Protein AF-A0A6G3Z8J7-F1 (afdb_monomer_lite)

Radius of gyration: 14.78 Å; chains: 1; bounding box: 36×34×38 Å

Foldseek 3Di:
DVVVVVCVVVVPQEDEDEPQQAFAFWADPRYTYTYAHAQDDDRDYAPPDPDDGAHKHWDWDADPVDPPGIDIFMARPVVRDTDDQVNDPQWGQDQQAITGGHPDDLVNDDPVRQVVNCVRHNNVRHD

Structure (mmCIF, N/CA/C/O backbone):
data_AF-A0A6G3Z8J7-F1
#
_entry.id   AF-A0A6G3Z8J7-F1
#
loop_
_atom_site.group_PDB
_atom_site.id
_atom_site.type_symbol
_atom_site.label_atom_id
_atom_site.label_alt_id
_atom_site.label_comp_id
_atom_site.label_asym_id
_atom_site.label_entity_id
_atom_site.label_seq_id
_atom_site.pdbx_PDB_ins_code
_atom_site.Cartn_x
_atom_site.Cartn_y
_atom_site.Cartn_z
_atom_site.occupancy
_atom_site.B_iso_or_equiv
_atom_site.auth_seq_id
_atom_site.auth_comp_id
_atom_site.auth_asym_id
_atom_site.auth_atom_id
_atom_site.pdbx_PDB_model_num
ATOM 1 N N . ASP A 1 1 ? 17.025 1.949 -0.905 1.00 82.75 1 ASP A N 1
ATOM 2 C CA . ASP A 1 1 ? 16.754 1.823 -2.359 1.00 82.75 1 ASP A CA 1
ATOM 3 C C . ASP A 1 1 ? 17.358 0.622 -3.081 1.00 82.75 1 ASP A C 1
ATOM 5 O O . ASP A 1 1 ? 16.723 0.140 -4.009 1.00 82.75 1 ASP A O 1
ATOM 9 N N . GLN A 1 2 ? 18.523 0.088 -2.689 1.00 92.00 2 GLN A N 1
ATOM 10 C CA . GLN A 1 2 ? 19.172 -1.010 -3.434 1.00 92.00 2 GLN A CA 1
ATOM 11 C C . GLN A 1 2 ? 18.296 -2.266 -3.612 1.00 92.00 2 GLN A C 1
ATOM 13 O O . GLN A 1 2 ? 18.245 -2.816 -4.709 1.00 92.00 2 GLN A O 1
ATOM 18 N N . LEU A 1 3 ? 17.566 -2.691 -2.571 1.00 92.81 3 LEU A N 1
ATOM 19 C CA . LEU A 1 3 ? 16.648 -3.834 -2.669 1.00 92.81 3 LEU A CA 1
ATOM 20 C C . LEU A 1 3 ? 15.520 -3.571 -3.675 1.00 92.81 3 LEU A C 1
ATOM 22 O O . LEU A 1 3 ? 15.288 -4.391 -4.554 1.00 92.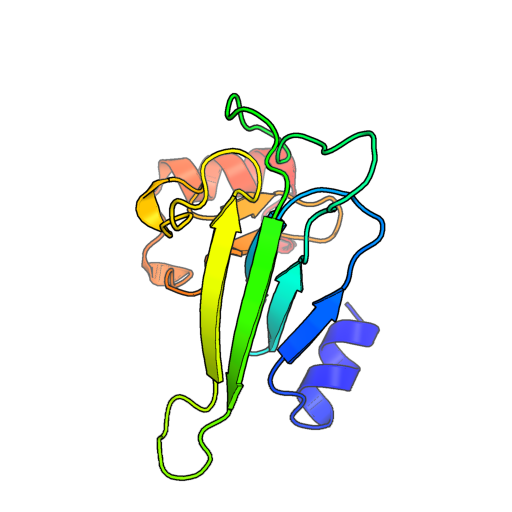81 3 LEU A O 1
ATOM 26 N N . ARG A 1 4 ? 14.864 -2.406 -3.597 1.00 92.06 4 ARG A N 1
ATOM 27 C CA . ARG A 1 4 ? 13.810 -2.010 -4.544 1.00 92.06 4 ARG A CA 1
ATOM 28 C C . ARG A 1 4 ? 14.327 -2.030 -5.984 1.00 92.06 4 ARG A C 1
ATOM 30 O O . ARG A 1 4 ? 13.679 -2.598 -6.853 1.00 92.06 4 ARG A O 1
ATOM 37 N N . ALA A 1 5 ? 15.513 -1.464 -6.216 1.00 92.25 5 ALA A N 1
ATOM 38 C CA . ALA A 1 5 ? 16.147 -1.454 -7.533 1.00 92.25 5 ALA A CA 1
ATOM 39 C C . ALA A 1 5 ? 16.465 -2.872 -8.042 1.00 92.25 5 ALA A C 1
ATOM 41 O O . ALA A 1 5 ? 16.291 -3.152 -9.224 1.00 92.25 5 ALA A O 1
ATOM 42 N N . MET A 1 6 ? 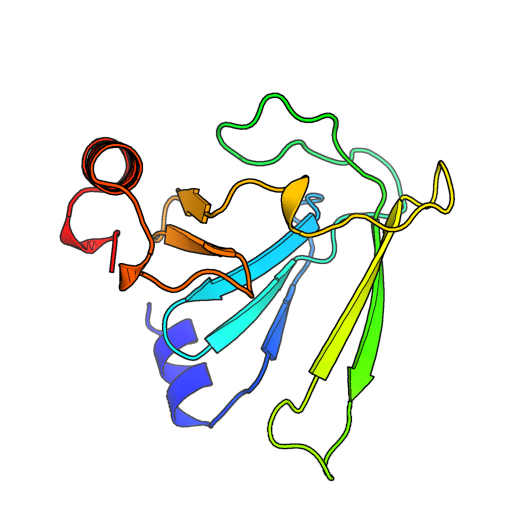16.889 -3.783 -7.158 1.00 96.38 6 MET A N 1
ATOM 43 C CA . MET A 1 6 ? 17.092 -5.192 -7.504 1.00 96.38 6 MET A CA 1
ATOM 44 C C . MET A 1 6 ? 15.774 -5.866 -7.910 1.00 96.38 6 MET A C 1
ATOM 46 O O . MET A 1 6 ? 15.733 -6.527 -8.941 1.00 96.38 6 MET A O 1
ATOM 50 N N . LEU A 1 7 ? 14.705 -5.686 -7.130 1.00 97.00 7 LEU A N 1
ATOM 51 C CA . LEU A 1 7 ? 13.394 -6.278 -7.417 1.00 97.00 7 LEU A CA 1
ATOM 52 C C . LEU A 1 7 ? 12.831 -5.767 -8.751 1.00 97.00 7 LEU A C 1
ATOM 54 O O . LEU A 1 7 ? 12.399 -6.570 -9.576 1.00 97.00 7 LEU A O 1
ATOM 58 N N . ALA A 1 8 ? 12.937 -4.459 -9.003 1.00 93.00 8 ALA A N 1
ATOM 59 C CA . ALA A 1 8 ? 12.553 -3.856 -10.276 1.00 93.00 8 ALA A CA 1
ATOM 60 C C . ALA A 1 8 ? 13.380 -4.413 -11.450 1.00 93.00 8 ALA A C 1
ATOM 62 O O . ALA A 1 8 ? 12.819 -4.801 -12.468 1.00 93.00 8 ALA A O 1
ATOM 63 N N . LYS A 1 9 ? 14.708 -4.546 -11.293 1.00 95.19 9 LYS A N 1
ATOM 64 C CA . LYS A 1 9 ? 15.599 -5.120 -12.320 1.00 95.19 9 LYS A CA 1
ATOM 65 C C . LYS A 1 9 ? 15.183 -6.532 -12.752 1.00 95.19 9 LYS A C 1
ATOM 67 O O . LYS A 1 9 ? 15.406 -6.899 -13.902 1.00 95.19 9 LYS A O 1
ATOM 72 N N . TYR A 1 10 ? 14.636 -7.327 -11.836 1.00 96.88 10 TYR A N 1
ATOM 73 C CA . TYR A 1 10 ? 14.193 -8.696 -12.111 1.00 96.88 10 TYR A CA 1
ATOM 74 C C . TYR A 1 10 ? 12.684 -8.807 -12.365 1.00 96.88 10 TYR A C 1
ATOM 76 O O . TYR A 1 10 ? 12.150 -9.911 -12.311 1.00 96.88 10 TYR A O 1
ATOM 84 N N . ASN A 1 11 ? 12.007 -7.692 -12.671 1.00 93.81 11 ASN A N 1
ATOM 85 C CA . ASN A 1 11 ? 10.580 -7.642 -13.002 1.00 93.81 11 ASN A CA 1
ATOM 86 C C . ASN A 1 11 ? 9.689 -8.292 -11.932 1.00 93.81 11 ASN A C 1
ATOM 88 O O . ASN A 1 11 ? 8.701 -8.958 -12.243 1.00 93.81 11 ASN A O 1
ATOM 92 N N . VAL A 1 12 ? 10.046 -8.130 -10.656 1.00 95.94 12 VAL A N 1
ATOM 93 C CA . VAL A 1 12 ? 9.173 -8.559 -9.563 1.00 95.94 12 VAL A CA 1
ATOM 94 C C . VAL A 1 12 ? 7.924 -7.690 -9.594 1.00 95.94 12 VAL A C 1
ATOM 96 O O . VAL A 1 12 ? 8.011 -6.483 -9.390 1.00 95.94 12 VAL A O 1
ATOM 99 N N . HIS A 1 13 ? 6.770 -8.314 -9.828 1.00 95.06 13 HIS A N 1
ATOM 100 C CA . HIS A 1 13 ? 5.493 -7.609 -9.880 1.00 95.06 13 HIS A CA 1
ATOM 101 C C . HIS A 1 13 ? 5.116 -7.032 -8.510 1.00 95.06 13 HIS A C 1
ATOM 103 O O . HIS A 1 13 ? 4.914 -5.829 -8.374 1.00 95.06 13 HIS A O 1
ATOM 109 N N . THR A 1 14 ? 5.059 -7.885 -7.479 1.00 96.50 14 THR A N 1
ATOM 110 C CA . THR A 1 14 ? 4.633 -7.502 -6.127 1.00 96.50 14 THR A CA 1
ATOM 111 C C . THR A 1 14 ? 5.611 -7.986 -5.067 1.00 96.50 14 THR A C 1
ATOM 113 O O . THR A 1 14 ? 5.916 -9.173 -4.979 1.00 96.50 14 THR A O 1
ATOM 116 N N . TYR A 1 15 ? 6.030 -7.073 -4.196 1.00 96.81 15 TYR A N 1
ATOM 117 C CA . TYR A 1 15 ? 6.703 -7.384 -2.943 1.00 96.81 15 TYR A CA 1
ATOM 118 C C . TYR A 1 15 ? 5.684 -7.510 -1.801 1.00 96.81 15 TYR A C 1
ATOM 120 O O . TYR A 1 15 ? 5.071 -6.525 -1.388 1.00 96.81 15 TYR A O 1
ATOM 128 N N . ILE A 1 16 ? 5.498 -8.726 -1.286 1.00 97.50 16 ILE A N 1
ATOM 129 C CA . ILE A 1 16 ? 4.574 -9.012 -0.181 1.00 97.50 16 ILE A CA 1
ATOM 130 C C . ILE A 1 16 ? 5.361 -9.045 1.131 1.00 97.50 16 ILE A C 1
ATOM 132 O O . ILE A 1 16 ? 6.360 -9.756 1.244 1.00 97.50 16 ILE A O 1
ATOM 136 N N . SER A 1 17 ? 4.925 -8.273 2.127 1.00 95.25 17 SER A N 1
ATOM 137 C CA . SER A 1 17 ? 5.622 -8.146 3.410 1.00 95.25 17 SER A CA 1
ATOM 138 C C . SER A 1 17 ? 4.670 -8.044 4.602 1.00 95.25 17 SER A C 1
ATOM 140 O O . SER A 1 17 ? 3.501 -7.689 4.469 1.00 95.25 17 SER A O 1
ATOM 142 N N . GLY A 1 18 ? 5.193 -8.368 5.786 1.00 92.75 18 GLY A N 1
ATOM 143 C CA . GLY A 1 18 ? 4.475 -8.307 7.059 1.00 92.75 18 GLY A CA 1
ATOM 144 C C . GLY A 1 18 ? 5.346 -7.723 8.174 1.00 92.75 18 GLY A C 1
ATOM 145 O O . GLY A 1 18 ? 6.136 -6.813 7.938 1.00 92.75 18 GLY A O 1
ATOM 146 N N . HIS A 1 19 ? 5.208 -8.241 9.398 1.00 94.31 19 HIS A N 1
ATOM 147 C CA . HIS A 1 19 ? 5.943 -7.843 10.618 1.00 94.31 19 HIS A CA 1
ATOM 148 C C . HIS A 1 19 ? 5.605 -6.463 11.215 1.00 94.31 19 HIS A C 1
ATOM 150 O O . HIS A 1 19 ? 5.570 -6.317 12.430 1.00 94.31 19 HIS A O 1
ATOM 156 N N . HIS A 1 20 ? 5.290 -5.459 10.406 1.00 92.81 20 HIS A N 1
ATOM 157 C CA . HIS A 1 20 ? 4.887 -4.131 10.892 1.00 92.81 20 HIS A CA 1
ATOM 158 C C . HIS A 1 20 ? 3.438 -4.025 11.406 1.00 92.81 20 HIS A C 1
ATOM 160 O O . HIS A 1 20 ? 3.094 -3.017 12.016 1.00 92.81 20 HIS A O 1
ATOM 166 N N . HIS A 1 21 ? 2.616 -5.066 11.213 1.00 96.56 21 HIS A N 1
ATOM 167 C CA . HIS A 1 21 ? 1.253 -5.191 11.756 1.00 96.56 21 HIS A CA 1
ATOM 168 C C . HIS A 1 21 ? 0.240 -4.133 11.268 1.00 96.56 21 HIS A C 1
ATOM 170 O O . HIS A 1 21 ? -0.792 -3.947 11.909 1.00 96.56 21 HIS A O 1
ATOM 176 N N . ALA A 1 22 ? 0.506 -3.463 10.148 1.00 96.25 22 ALA A N 1
ATOM 177 C CA . ALA A 1 22 ? -0.410 -2.507 9.531 1.00 96.25 22 ALA A CA 1
ATOM 178 C C . ALA A 1 22 ? -0.684 -2.924 8.080 1.00 96.25 22 ALA A C 1
ATOM 180 O O . ALA A 1 22 ? 0.236 -3.346 7.379 1.00 96.25 22 ALA A O 1
ATOM 181 N N . TYR A 1 23 ? -1.944 -2.871 7.651 1.00 97.50 23 TYR A N 1
ATOM 182 C CA . TYR A 1 23 ? -2.324 -3.209 6.280 1.00 97.50 23 TYR A CA 1
ATOM 183 C C . TYR A 1 23 ? -2.200 -1.991 5.370 1.00 97.50 23 TYR A C 1
ATOM 185 O O . TYR A 1 23 ? -2.710 -0.927 5.705 1.00 97.50 23 TYR A O 1
ATOM 193 N N . TYR A 1 24 ? -1.542 -2.153 4.223 1.00 97.75 24 TYR A N 1
ATOM 194 C CA . TYR A 1 24 ? -1.491 -1.110 3.203 1.00 97.75 24 TYR A CA 1
ATOM 195 C C . TYR A 1 24 ? -1.187 -1.679 1.799 1.00 97.75 24 TYR A C 1
ATOM 197 O O . TYR A 1 24 ? -0.119 -2.264 1.582 1.00 97.75 24 TYR A O 1
ATOM 205 N N . PRO A 1 25 ? -2.089 -1.524 0.818 1.00 97.69 25 PRO A N 1
ATOM 206 C CA . PRO A 1 25 ? -1.830 -1.831 -0.579 1.00 97.69 25 PRO A CA 1
ATOM 207 C C . PRO A 1 25 ? -1.198 -0.606 -1.250 1.00 97.69 25 PRO A C 1
ATOM 209 O O . PRO A 1 25 ? -1.813 0.456 -1.338 1.00 97.69 25 PRO A O 1
ATOM 212 N N . GLY A 1 26 ? 0.032 -0.730 -1.738 1.00 96.81 26 GLY A N 1
ATOM 213 C CA . GLY A 1 26 ? 0.718 0.420 -2.315 1.00 96.81 26 GLY A CA 1
ATOM 214 C C . GLY A 1 26 ? 1.765 0.075 -3.351 1.00 96.81 26 GLY A C 1
ATOM 215 O O . GLY A 1 26 ? 1.931 -1.079 -3.726 1.00 96.81 26 GLY A O 1
ATOM 216 N N . HIS A 1 27 ? 2.491 1.078 -3.815 1.00 95.62 27 HIS A N 1
ATOM 217 C CA . HIS A 1 27 ? 3.608 0.910 -4.729 1.00 95.62 27 HIS A CA 1
ATOM 218 C C . HIS A 1 27 ? 4.657 2.005 -4.528 1.00 95.62 27 HIS A C 1
ATOM 220 O O . HIS A 1 27 ? 4.424 3.033 -3.884 1.00 95.62 27 HIS A O 1
ATOM 226 N N . ARG A 1 28 ? 5.851 1.758 -5.072 1.00 92.56 28 ARG A N 1
ATOM 227 C CA . ARG A 1 28 ? 6.920 2.758 -5.134 1.00 92.56 28 ARG A CA 1
ATOM 228 C C . ARG A 1 28 ? 7.674 2.666 -6.455 1.00 92.56 28 ARG A C 1
ATOM 230 O O . ARG A 1 28 ? 8.468 1.737 -6.669 1.00 92.56 28 ARG A O 1
ATOM 237 N N . GLY A 1 29 ? 7.456 3.659 -7.316 1.00 89.62 29 GLY A N 1
ATOM 238 C CA . GLY A 1 29 ? 7.686 3.502 -8.751 1.00 89.62 29 GLY A CA 1
ATOM 239 C C . GLY A 1 29 ? 6.842 2.338 -9.275 1.00 89.62 29 GLY A C 1
ATOM 240 O O . GLY A 1 29 ? 5.713 2.152 -8.826 1.00 89.62 29 GLY A O 1
ATOM 241 N N . ASP A 1 30 ? 7.435 1.496 -10.117 1.00 89.50 30 ASP A N 1
ATOM 242 C CA . ASP A 1 30 ? 6.723 0.381 -10.761 1.00 89.50 30 ASP A CA 1
ATOM 243 C C . ASP A 1 30 ? 6.559 -0.868 -9.874 1.00 89.50 30 ASP A C 1
ATOM 245 O O . ASP A 1 30 ? 5.851 -1.806 -10.234 1.00 89.50 30 ASP A O 1
ATOM 249 N N . LEU A 1 31 ? 7.225 -0.922 -8.712 1.00 94.81 31 LEU A N 1
ATOM 250 C CA . LEU A 1 31 ? 7.146 -2.082 -7.821 1.00 94.81 31 LEU A CA 1
ATOM 251 C C . LEU A 1 31 ? 5.886 -2.002 -6.956 1.00 94.81 31 LEU A C 1
ATOM 253 O O . LEU A 1 31 ? 5.819 -1.169 -6.045 1.00 94.81 31 LEU A O 1
ATOM 257 N N . GLN A 1 32 ? 4.947 -2.924 -7.176 1.00 96.12 32 GLN A N 1
ATOM 258 C CA . GLN A 1 32 ? 3.789 -3.096 -6.300 1.00 96.12 32 GLN A CA 1
ATOM 259 C C . GLN A 1 32 ? 4.228 -3.655 -4.946 1.00 96.12 32 GLN A C 1
ATOM 261 O O . GLN A 1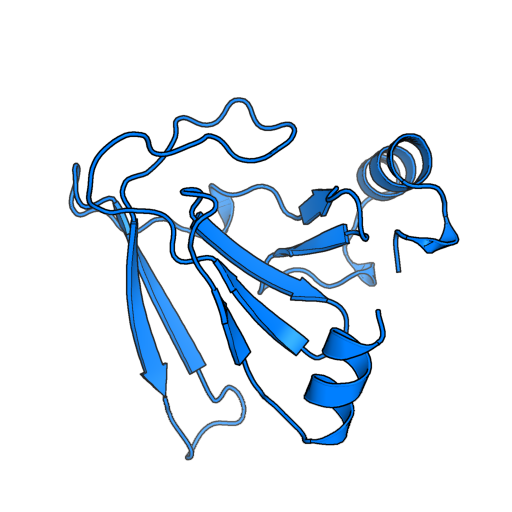 32 ? 5.148 -4.469 -4.838 1.00 96.12 32 GLN A O 1
ATOM 266 N N . MET A 1 33 ? 3.540 -3.246 -3.893 1.00 96.06 33 MET A N 1
ATOM 267 C CA . MET A 1 33 ? 3.794 -3.629 -2.512 1.00 96.06 33 MET A CA 1
ATOM 268 C C . MET A 1 33 ? 2.480 -4.026 -1.844 1.00 96.06 33 MET A C 1
ATOM 270 O O . MET A 1 33 ? 1.461 -3.350 -1.967 1.00 96.06 33 MET A O 1
ATOM 274 N N . LEU A 1 34 ? 2.503 -5.141 -1.120 1.00 97.69 34 LEU A N 1
ATOM 275 C CA . LEU A 1 34 ? 1.392 -5.558 -0.273 1.00 97.69 34 LEU A CA 1
ATOM 276 C C . LEU A 1 34 ? 1.895 -5.714 1.156 1.00 97.69 34 LEU A C 1
ATOM 278 O O . LEU A 1 34 ? 2.653 -6.633 1.475 1.00 97.69 34 LEU A O 1
ATOM 282 N N . HIS A 1 35 ? 1.456 -4.805 2.011 1.00 97.12 35 HIS A N 1
ATOM 283 C CA . HIS A 1 35 ? 1.668 -4.857 3.444 1.00 97.12 35 HIS A CA 1
ATOM 284 C C . HIS A 1 35 ? 0.495 -5.588 4.095 1.00 97.12 35 HIS A C 1
ATOM 286 O O . HIS A 1 35 ? -0.616 -5.071 4.111 1.00 97.12 35 HIS A O 1
ATOM 292 N N . MET A 1 36 ? 0.713 -6.809 4.585 1.00 95.38 36 MET A N 1
ATOM 293 C CA . MET A 1 36 ? -0.373 -7.757 4.884 1.00 95.38 36 MET A CA 1
ATOM 294 C C . MET A 1 36 ? -1.177 -7.471 6.167 1.00 95.38 36 MET A C 1
ATOM 296 O O . MET A 1 36 ? -2.161 -8.161 6.419 1.00 95.38 36 MET A O 1
ATOM 300 N N . GLY A 1 37 ? -0.775 -6.513 7.009 1.00 94.81 37 GLY A N 1
ATOM 301 C CA . GLY A 1 37 ? -1.375 -6.346 8.337 1.00 94.81 37 GLY A CA 1
ATOM 302 C C . GLY A 1 37 ? -1.074 -7.517 9.284 1.00 94.81 37 GLY A C 1
ATOM 303 O O . GLY A 1 37 ? 0.015 -8.097 9.250 1.00 94.81 37 GLY A O 1
ATOM 304 N N . ILE A 1 38 ? -2.011 -7.826 10.186 1.00 96.19 38 ILE A N 1
ATOM 305 C CA . ILE A 1 38 ? -1.905 -8.935 11.145 1.00 96.19 38 ILE A CA 1
ATOM 306 C C . ILE A 1 38 ? -3.286 -9.499 11.517 1.00 96.19 38 ILE A C 1
ATOM 308 O O . ILE A 1 38 ? -4.233 -8.747 11.698 1.00 96.19 38 ILE A O 1
ATOM 312 N N . LEU A 1 39 ? -3.382 -10.819 11.724 1.00 94.62 39 LEU A N 1
ATOM 313 C CA . LEU A 1 39 ? -4.579 -11.478 12.282 1.00 94.62 39 LEU A CA 1
ATOM 314 C C . LEU A 1 39 ? -4.544 -11.634 13.810 1.00 94.62 39 LEU A C 1
ATOM 316 O O . LEU A 1 39 ? -5.573 -11.605 14.489 1.00 94.62 39 LEU A O 1
ATOM 320 N N . GLY A 1 40 ? -3.341 -11.835 14.350 1.00 91.19 40 GLY A N 1
ATOM 321 C CA . GLY A 1 40 ? -3.086 -12.026 15.773 1.00 91.19 40 GLY A CA 1
ATOM 322 C C . GLY A 1 40 ? -3.261 -10.754 16.608 1.00 91.19 40 GLY A C 1
ATOM 323 O O . GLY A 1 40 ? -4.214 -9.990 16.452 1.00 91.19 40 GLY A O 1
ATOM 324 N N . SER A 1 41 ? -2.350 -10.550 17.555 1.00 88.75 41 SER A N 1
ATOM 325 C CA . SER A 1 41 ? -2.425 -9.443 18.512 1.00 88.75 41 SER A CA 1
ATOM 326 C C . SER A 1 41 ? -1.556 -8.259 18.103 1.00 88.75 41 SER A C 1
ATOM 328 O O . SER A 1 41 ? -0.464 -8.425 17.563 1.00 88.75 41 SER A O 1
ATOM 330 N N . GLY A 1 42 ? -2.030 -7.061 18.446 1.00 92.75 42 GLY A N 1
ATOM 331 C CA . GLY A 1 42 ? -1.315 -5.802 18.247 1.00 92.75 42 GLY A CA 1
ATOM 332 C C . GLY A 1 42 ? -1.314 -5.300 16.802 1.00 92.75 42 GLY A C 1
ATOM 333 O O . GLY A 1 42 ? -0.215 -5.056 16.293 1.00 92.75 42 GLY A O 1
ATOM 334 N N . PRO A 1 43 ? -2.484 -5.154 16.142 1.00 95.44 43 PRO A N 1
ATOM 335 C CA . PRO A 1 43 ? -2.558 -4.389 14.904 1.00 95.44 43 PRO A CA 1
ATOM 336 C C . PRO A 1 43 ? -2.145 -2.939 15.192 1.00 95.44 43 PRO A C 1
ATOM 338 O O . PRO A 1 43 ? -2.383 -2.422 16.288 1.00 95.44 43 PRO A O 1
ATOM 341 N N . ARG A 1 44 ? -1.457 -2.306 14.243 1.00 95.56 44 ARG A N 1
ATOM 342 C CA . ARG A 1 44 ? -0.919 -0.949 14.401 1.00 95.56 44 ARG A CA 1
ATOM 343 C C . ARG A 1 44 ? -1.590 0.007 13.419 1.00 95.56 44 ARG A C 1
ATOM 345 O O . ARG A 1 44 ? -1.874 -0.415 12.298 1.00 95.56 44 ARG A O 1
ATOM 352 N N . PRO A 1 45 ? -1.841 1.264 13.827 1.00 95.38 45 PRO A N 1
ATOM 353 C CA . PRO A 1 45 ? -2.346 2.272 12.909 1.00 95.38 45 PRO A CA 1
ATOM 354 C C . PRO A 1 45 ? -1.297 2.569 11.835 1.00 95.38 45 PRO A C 1
ATOM 356 O O . PRO A 1 45 ? -0.102 2.295 12.011 1.00 95.38 45 PRO A O 1
ATOM 359 N N . LEU A 1 46 ? -1.752 3.130 10.717 1.00 95.81 46 LEU A N 1
ATOM 360 C CA . LEU A 1 46 ? -0.848 3.640 9.692 1.00 95.81 46 LEU A CA 1
ATOM 361 C C . LEU A 1 46 ? -0.101 4.869 10.222 1.00 95.81 46 LEU A C 1
ATOM 363 O O . LEU A 1 46 ? -0.583 5.580 11.101 1.00 95.81 46 LEU A O 1
ATOM 367 N N . ILE A 1 47 ? 1.107 5.089 9.703 1.00 92.50 47 ILE A N 1
ATOM 368 C CA . ILE A 1 47 ? 1.916 6.260 10.063 1.00 92.50 47 ILE A CA 1
ATOM 369 C C . ILE A 1 47 ? 1.141 7.516 9.649 1.00 92.50 47 ILE A C 1
ATOM 371 O O . ILE A 1 47 ? 0.589 7.547 8.551 1.00 92.50 47 ILE A O 1
ATOM 375 N N . ASP A 1 48 ? 1.101 8.515 10.533 1.00 89.12 48 ASP A N 1
ATOM 376 C CA . ASP A 1 48 ? 0.398 9.790 10.335 1.00 89.12 48 ASP A CA 1
ATOM 377 C C . ASP A 1 48 ? -1.102 9.641 10.009 1.00 89.12 48 ASP A C 1
ATOM 379 O O . ASP A 1 48 ? -1.687 10.458 9.300 1.00 89.12 48 ASP A O 1
ATOM 383 N N . SER A 1 49 ? -1.737 8.589 10.536 1.00 90.94 49 SER A N 1
ATOM 384 C CA . SER A 1 49 ? -3.164 8.320 10.370 1.00 90.94 49 SER A CA 1
ATOM 385 C C . SER A 1 49 ? -3.878 8.208 11.715 1.00 90.94 49 SER A C 1
ATOM 387 O O . SER A 1 49 ? -3.392 7.559 12.639 1.00 90.94 49 SER A O 1
ATOM 389 N N . GLU A 1 50 ? -5.076 8.787 11.786 1.00 92.25 50 GLU A N 1
ATOM 390 C CA . GLU A 1 50 ? -6.008 8.655 12.917 1.00 92.25 50 GLU A CA 1
ATOM 391 C C . GLU A 1 50 ? -6.967 7.459 12.750 1.00 92.25 50 GLU A C 1
ATOM 393 O O . GLU A 1 50 ? -7.890 7.270 13.544 1.00 92.25 50 GLU A O 1
ATOM 398 N N . LEU A 1 51 ? -6.788 6.651 11.698 1.00 92.75 51 LEU A N 1
ATOM 399 C CA . LEU A 1 51 ? -7.640 5.497 11.429 1.00 92.75 51 LEU A CA 1
ATOM 400 C C . LEU A 1 51 ? -7.398 4.386 12.461 1.00 92.75 51 LEU A C 1
ATOM 402 O O . LEU A 1 51 ? -6.253 4.148 12.871 1.00 92.75 51 LEU A O 1
ATOM 406 N N . PRO A 1 52 ? -8.457 3.669 12.879 1.00 92.50 52 PRO A N 1
ATOM 407 C CA . PRO A 1 52 ? -8.294 2.536 13.771 1.00 92.50 52 PRO A CA 1
ATOM 408 C C . PRO A 1 52 ? -7.469 1.430 13.091 1.00 92.50 52 PRO A C 1
ATOM 410 O O . PRO A 1 52 ? -7.554 1.235 11.879 1.00 92.50 52 PRO A O 1
ATOM 413 N N . PRO A 1 53 ? -6.666 0.674 13.855 1.00 93.81 53 PRO A N 1
ATOM 414 C CA . PRO A 1 53 ? -5.876 -0.410 13.295 1.00 93.81 53 PRO A CA 1
ATOM 415 C C . PRO A 1 53 ? -6.763 -1.605 12.915 1.00 93.81 53 PRO A C 1
ATOM 417 O O . PRO A 1 53 ? -7.557 -2.067 13.733 1.00 93.81 53 PRO A O 1
ATOM 420 N N . TRP A 1 54 ? -6.564 -2.162 11.719 1.00 94.31 54 TRP A N 1
ATOM 421 C CA . TRP A 1 54 ? -7.329 -3.316 11.227 1.00 94.31 54 TRP A CA 1
ATOM 422 C C . TRP A 1 54 ? -6.638 -4.658 11.448 1.00 94.31 54 TRP A C 1
ATOM 424 O O . TRP A 1 54 ? -5.408 -4.777 11.380 1.00 94.31 54 TRP A O 1
ATOM 434 N N . LYS A 1 55 ? -7.453 -5.707 11.596 1.00 96.50 55 LYS A N 1
ATOM 435 C CA . LYS A 1 55 ? -7.004 -7.095 11.482 1.00 96.50 55 LYS A CA 1
ATOM 436 C C . LYS A 1 55 ? -7.278 -7.636 10.085 1.00 96.50 55 LYS A C 1
ATOM 438 O O . LYS A 1 55 ? -8.314 -8.237 9.825 1.00 96.50 55 LYS A O 1
ATOM 443 N N . ALA A 1 56 ? -6.327 -7.416 9.189 1.00 96.50 56 ALA A N 1
ATOM 444 C CA . ALA A 1 56 ? -6.521 -7.682 7.773 1.00 96.50 56 ALA A CA 1
ATOM 445 C C . ALA A 1 56 ? -6.218 -9.135 7.364 1.00 96.50 56 ALA A C 1
ATOM 447 O O . ALA A 1 56 ? -5.219 -9.724 7.787 1.00 96.50 56 ALA A O 1
ATOM 448 N N . ILE A 1 57 ? -7.033 -9.672 6.454 1.00 96.81 57 ILE A N 1
ATOM 449 C CA . ILE A 1 57 ? -6.685 -10.801 5.579 1.00 96.81 57 ILE A CA 1
ATOM 450 C C . ILE A 1 57 ? -6.848 -10.371 4.125 1.00 96.81 57 ILE A C 1
ATOM 452 O O . ILE A 1 57 ? -7.844 -9.750 3.778 1.00 96.81 57 ILE A O 1
ATOM 456 N N . THR A 1 58 ? -5.878 -10.690 3.268 1.00 97.69 58 THR A N 1
ATOM 457 C CA . THR A 1 58 ? -5.942 -10.358 1.836 1.00 97.69 58 THR A CA 1
ATOM 458 C C . THR A 1 58 ? -6.040 -11.625 1.003 1.00 97.69 58 THR A C 1
ATOM 460 O O . THR A 1 58 ? -5.198 -12.513 1.131 1.00 97.69 58 THR A O 1
ATOM 463 N N . VAL A 1 59 ? -7.046 -11.682 0.136 1.00 97.50 59 VAL A N 1
ATOM 464 C CA . VAL A 1 59 ? -7.122 -12.621 -0.982 1.00 97.50 59 VAL A CA 1
ATOM 465 C C . VAL A 1 59 ? -6.428 -11.969 -2.173 1.00 97.50 59 VAL A C 1
ATOM 467 O O . VAL A 1 59 ? -6.764 -10.851 -2.562 1.00 97.50 59 VAL A O 1
ATOM 470 N N . LEU A 1 60 ? -5.416 -12.657 -2.697 1.00 97.00 60 LEU A N 1
ATOM 471 C CA . LEU A 1 60 ? -4.649 -12.245 -3.863 1.00 97.00 60 LEU A CA 1
ATOM 472 C C . LEU A 1 60 ? -5.053 -13.128 -5.040 1.00 97.00 60 LEU A C 1
ATOM 474 O O . LEU A 1 60 ? -4.665 -14.296 -5.084 1.00 97.00 60 LEU A O 1
ATOM 478 N N . ASP A 1 61 ? -5.788 -12.561 -5.987 1.00 97.50 61 ASP A N 1
ATOM 479 C CA . ASP A 1 61 ? -6.006 -13.206 -7.277 1.00 97.50 61 ASP A CA 1
ATOM 480 C C . ASP A 1 61 ? -4.834 -12.885 -8.203 1.00 97.50 61 ASP A C 1
ATOM 482 O O . ASP A 1 61 ? -4.338 -11.753 -8.213 1.00 97.50 61 ASP A O 1
ATOM 486 N N . ILE A 1 62 ? -4.398 -13.881 -8.974 1.00 96.62 62 ILE A N 1
ATOM 487 C CA . ILE A 1 62 ? -3.365 -13.734 -10.000 1.00 96.62 62 ILE A CA 1
ATOM 488 C C . ILE A 1 62 ? -3.955 -14.213 -11.321 1.00 96.62 62 ILE A C 1
ATOM 490 O O . ILE A 1 62 ? -4.306 -15.387 -11.442 1.00 96.62 62 ILE A O 1
ATOM 494 N N . ASP A 1 63 ? -4.046 -13.306 -12.286 1.00 95.50 63 ASP A N 1
ATOM 495 C CA . ASP A 1 63 ? -4.583 -13.563 -13.617 1.00 95.50 63 ASP A CA 1
ATOM 496 C C . ASP A 1 63 ? -3.526 -13.193 -14.663 1.00 95.50 63 ASP A C 1
ATOM 498 O O . ASP A 1 63 ? -3.105 -12.045 -14.768 1.00 95.50 63 ASP A O 1
ATOM 502 N N . PHE A 1 64 ? -3.038 -14.188 -15.402 1.00 94.62 64 PHE A N 1
ATOM 503 C CA . PHE A 1 64 ? -2.007 -13.986 -16.423 1.00 94.62 64 PHE A CA 1
ATOM 504 C C . PHE A 1 64 ? -2.587 -13.633 -17.797 1.00 94.62 64 PHE A C 1
ATOM 506 O O . PHE A 1 64 ? -1.820 -13.310 -18.706 1.00 94.62 64 PHE A O 1
ATOM 513 N N . ASP A 1 65 ? -3.911 -13.684 -17.949 1.00 95.88 65 ASP A N 1
ATOM 514 C CA . ASP A 1 65 ? -4.606 -13.369 -19.195 1.00 95.88 65 ASP A CA 1
ATOM 515 C C . ASP A 1 65 ? -5.003 -11.879 -19.272 1.00 95.88 65 ASP A C 1
ATOM 517 O O 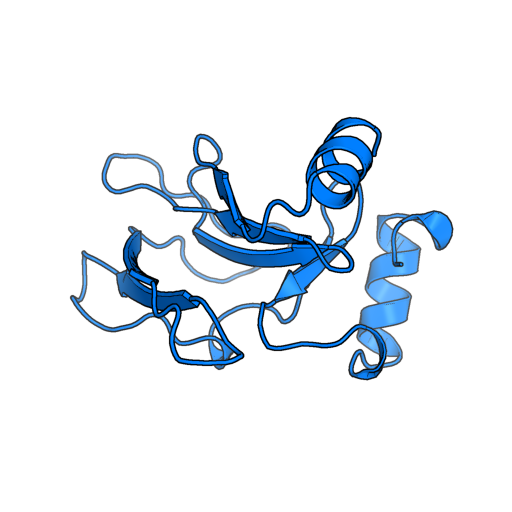. ASP A 1 65 ? -5.456 -11.403 -20.319 1.00 95.88 65 ASP A O 1
ATOM 521 N N . THR A 1 66 ? -4.791 -11.111 -18.195 1.00 92.62 66 THR A N 1
ATOM 522 C CA . THR A 1 66 ? -5.080 -9.673 -18.101 1.00 92.62 66 THR A CA 1
ATOM 523 C C . THR A 1 66 ? -3.809 -8.822 -17.984 1.00 92.62 66 THR A C 1
ATOM 525 O O . THR A 1 66 ? -2.805 -9.261 -17.425 1.00 92.62 66 THR A O 1
ATOM 528 N N . PRO A 1 67 ? -3.819 -7.559 -18.464 1.00 87.94 67 PRO A N 1
ATOM 529 C CA . PRO A 1 67 ? -2.705 -6.633 -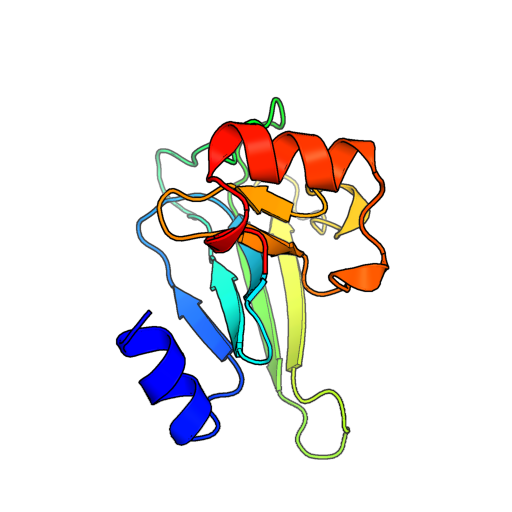18.236 1.00 87.94 67 PRO A CA 1
ATOM 530 C C . PRO A 1 67 ? -2.477 -6.323 -16.750 1.00 87.94 67 PRO A C 1
ATOM 532 O O . PRO A 1 67 ? -1.340 -6.149 -16.317 1.00 87.94 67 PRO A O 1
ATOM 535 N N . GLU A 1 68 ? -3.557 -6.252 -15.970 1.00 89.56 68 GLU A N 1
ATOM 536 C CA . GLU A 1 68 ? -3.487 -6.152 -14.516 1.00 89.56 68 GLU A CA 1
ATOM 537 C C . GLU A 1 68 ? -3.382 -7.561 -13.929 1.00 89.56 68 GLU A C 1
ATOM 539 O O . GLU A 1 68 ? -4.379 -8.271 -13.823 1.00 89.56 68 GLU A O 1
ATOM 544 N N . LEU A 1 69 ? -2.157 -7.972 -13.589 1.00 93.19 69 LEU A N 1
ATOM 545 C CA . LEU A 1 69 ? -1.862 -9.357 -13.212 1.00 93.19 69 LEU A CA 1
ATOM 546 C C . LEU A 1 69 ? -2.408 -9.762 -11.848 1.00 93.19 69 LEU A C 1
ATOM 548 O O . LEU A 1 69 ? -2.497 -10.952 -11.553 1.00 93.19 69 LEU A O 1
ATOM 552 N N . THR A 1 70 ? -2.679 -8.796 -10.969 1.00 95.12 70 THR A N 1
ATOM 553 C CA . THR A 1 70 ? -3.129 -9.099 -9.614 1.00 95.12 70 THR A CA 1
ATOM 554 C C . THR A 1 70 ? -4.304 -8.250 -9.190 1.00 95.12 70 THR A C 1
ATOM 556 O O . THR A 1 70 ? -4.375 -7.067 -9.506 1.00 95.12 70 THR A O 1
ATOM 559 N N . ARG A 1 71 ? -5.192 -8.844 -8.396 1.00 95.12 71 ARG A N 1
ATOM 560 C CA . ARG A 1 71 ? -6.291 -8.146 -7.730 1.00 95.12 71 ARG A CA 1
ATOM 561 C C . ARG A 1 71 ? -6.264 -8.476 -6.249 1.00 95.12 71 ARG A C 1
ATOM 563 O O . ARG A 1 71 ? -6.073 -9.632 -5.872 1.00 95.12 71 ARG A O 1
ATOM 570 N N . TYR A 1 72 ? -6.396 -7.452 -5.410 1.00 96.44 72 TYR A N 1
ATOM 571 C CA . TYR A 1 72 ? -6.393 -7.609 -3.957 1.00 96.44 72 TYR A CA 1
ATOM 572 C C . TYR A 1 72 ? -7.807 -7.395 -3.440 1.00 96.44 72 TYR A C 1
ATOM 574 O O . TYR A 1 72 ? -8.405 -6.355 -3.700 1.00 96.44 72 TYR A O 1
ATOM 582 N N . THR A 1 73 ? -8.316 -8.346 -2.668 1.00 97.94 73 THR A N 1
ATOM 583 C CA . THR A 1 73 ? -9.514 -8.137 -1.854 1.00 97.94 73 THR A CA 1
ATOM 584 C C . THR A 1 73 ? -9.130 -8.350 -0.405 1.00 97.94 73 THR A C 1
ATOM 586 O O . THR A 1 73 ? -8.747 -9.452 -0.008 1.00 97.94 73 THR A O 1
ATOM 589 N N . THR A 1 74 ? -9.176 -7.278 0.378 1.00 98.00 74 THR A N 1
ATOM 590 C CA . THR A 1 74 ? -8.769 -7.305 1.779 1.00 98.00 74 THR A CA 1
ATOM 591 C C . THR A 1 74 ? -9.976 -7.123 2.674 1.00 98.00 74 THR A C 1
ATOM 593 O O . THR A 1 74 ? -10.813 -6.274 2.407 1.00 98.00 74 THR A O 1
ATOM 596 N N . TYR A 1 75 ? -10.043 -7.915 3.737 1.00 97.81 75 TYR A N 1
ATOM 597 C CA . TYR A 1 75 ? -11.126 -7.894 4.707 1.00 97.81 75 TYR A CA 1
ATOM 598 C C . TYR A 1 75 ? -10.594 -7.520 6.082 1.00 97.81 75 TYR A C 1
ATOM 600 O O . TYR A 1 75 ? -9.544 -8.034 6.485 1.00 97.81 75 TYR A O 1
ATOM 608 N N . ASP A 1 76 ? -11.347 -6.715 6.827 1.00 96.88 76 ASP A N 1
ATOM 609 C CA . ASP A 1 76 ? -11.214 -6.692 8.280 1.00 96.88 76 ASP A CA 1
ATOM 610 C C . ASP A 1 76 ? -11.874 -7.958 8.829 1.00 96.88 76 ASP A C 1
ATOM 612 O O . ASP A 1 76 ? -13.082 -8.151 8.732 1.00 96.88 76 ASP A O 1
ATOM 616 N N . ILE A 1 77 ? -11.087 -8.853 9.421 1.00 95.62 77 ILE A N 1
ATOM 617 C CA . ILE A 1 77 ? -11.600 -10.126 9.931 1.00 95.62 77 ILE A CA 1
ATOM 618 C C . ILE A 1 77 ? -12.541 -9.951 11.132 1.00 95.62 77 ILE A C 1
ATOM 620 O O . ILE A 1 77 ? -13.231 -1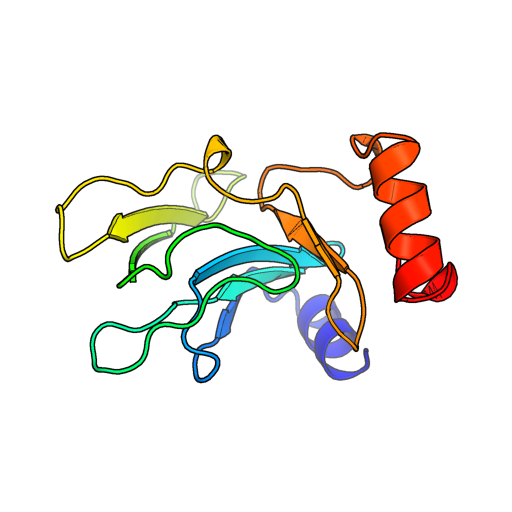0.895 11.515 1.00 95.62 77 ILE A O 1
ATOM 624 N N . GLN A 1 78 ? -12.553 -8.774 11.764 1.00 93.75 78 GLN A N 1
ATOM 625 C CA . GLN A 1 78 ? -13.440 -8.488 12.886 1.00 93.75 78 GLN A CA 1
ATOM 626 C C . GLN A 1 78 ? -14.871 -8.205 12.428 1.00 93.75 78 GLN A C 1
ATOM 628 O O . GLN A 1 78 ? -15.805 -8.594 13.129 1.00 93.75 78 GLN A O 1
ATOM 633 N N . THR A 1 79 ? -15.042 -7.554 11.274 1.00 95.56 79 THR A N 1
ATOM 634 C CA . THR A 1 79 ? -16.357 -7.198 10.711 1.00 95.56 79 THR A CA 1
ATOM 635 C C . THR A 1 79 ? -16.750 -8.077 9.525 1.00 95.56 79 THR A C 1
ATOM 637 O O . THR A 1 79 ? -17.936 -8.226 9.246 1.00 95.56 79 THR A O 1
ATOM 640 N N . LEU A 1 80 ? -15.769 -8.713 8.876 1.00 96.06 80 LEU A N 1
ATOM 641 C CA . LEU A 1 80 ? -15.870 -9.416 7.592 1.00 96.06 80 LEU A CA 1
ATOM 642 C C . LEU A 1 80 ? -16.217 -8.502 6.408 1.00 96.06 80 LEU A C 1
ATOM 644 O O . LEU A 1 80 ? -16.547 -8.995 5.329 1.00 96.06 80 LEU A O 1
ATOM 648 N N . GLU A 1 81 ? -16.117 -7.190 6.595 1.00 97.50 81 GLU A N 1
ATOM 649 C CA . GLU A 1 81 ? -16.287 -6.201 5.536 1.00 97.50 81 GLU A CA 1
ATOM 650 C C . GLU A 1 81 ? -14.973 -6.018 4.773 1.00 97.50 81 GLU A C 1
ATOM 652 O O . GLU A 1 81 ? -13.880 -6.253 5.307 1.00 97.50 81 GLU A O 1
ATOM 657 N N . THR A 1 82 ? -15.083 -5.642 3.501 1.00 98.06 82 THR A N 1
ATOM 658 C CA . THR A 1 82 ? -13.923 -5.277 2.693 1.00 98.06 82 THR A CA 1
ATOM 659 C C . THR A 1 82 ? -13.364 -3.940 3.165 1.00 98.06 82 THR A C 1
ATOM 661 O O . THR A 1 82 ? -14.118 -3.046 3.529 1.00 98.06 82 THR A O 1
ATOM 664 N N . ILE A 1 83 ? -12.036 -3.830 3.183 1.00 97.31 83 ILE A N 1
ATOM 665 C CA . ILE A 1 83 ? -11.338 -2.559 3.383 1.00 97.31 83 ILE A CA 1
ATOM 666 C C . ILE A 1 83 ? -11.136 -1.959 1.996 1.00 97.31 83 ILE A C 1
ATOM 668 O O . ILE A 1 83 ? -10.308 -2.455 1.223 1.00 97.31 83 ILE A O 1
ATOM 672 N N . GLU A 1 84 ? -11.904 -0.925 1.679 1.00 97.44 84 GLU A N 1
ATOM 673 C CA . GLU A 1 84 ? -11.848 -0.236 0.393 1.00 97.44 84 GLU A CA 1
ATOM 674 C C . GLU A 1 84 ? -10.666 0.741 0.344 1.00 97.44 84 GLU A C 1
ATOM 676 O O . GLU A 1 84 ? -10.178 1.240 1.364 1.00 97.44 84 GLU A O 1
ATOM 681 N N . TYR A 1 85 ? -10.164 1.031 -0.857 1.00 96.62 85 TYR A N 1
ATOM 682 C CA . TYR A 1 85 ? -8.991 1.895 -1.006 1.00 96.62 85 TYR A CA 1
ATOM 683 C C . TYR A 1 85 ? -9.260 3.314 -0.515 1.00 96.62 85 TYR A C 1
ATOM 685 O O . TYR A 1 85 ? -8.384 3.912 0.105 1.00 96.62 85 TYR A O 1
ATOM 693 N N . GLU A 1 86 ? -10.467 3.835 -0.717 1.00 96.38 86 GLU A N 1
ATOM 694 C CA . GLU A 1 86 ? -10.896 5.171 -0.301 1.00 96.38 86 GLU A CA 1
ATOM 695 C C . GLU A 1 86 ? -10.867 5.371 1.219 1.00 96.38 86 GLU A C 1
ATOM 697 O O . GLU A 1 86 ? -10.773 6.511 1.675 1.00 96.38 86 GLU A O 1
ATOM 702 N N . GLU A 1 87 ? -10.897 4.288 1.997 1.00 96.44 87 GLU A N 1
ATOM 703 C CA . GLU A 1 87 ? -10.761 4.331 3.455 1.00 96.44 87 GLU A CA 1
ATOM 704 C C . GLU A 1 87 ? -9.310 4.538 3.900 1.00 96.44 87 GLU A C 1
ATOM 706 O O . GLU A 1 87 ? -9.055 4.933 5.036 1.00 96.44 87 GLU A O 1
ATOM 711 N N . LEU A 1 88 ? -8.344 4.279 3.017 1.00 96.81 88 LEU A N 1
ATOM 712 C CA . LEU A 1 88 ? -6.917 4.371 3.297 1.00 96.81 88 LEU A CA 1
ATOM 713 C C . LEU A 1 88 ? -6.357 5.728 2.859 1.00 96.81 88 LEU A C 1
ATOM 715 O O . LEU A 1 88 ? -6.823 6.304 1.872 1.00 96.81 88 LEU A O 1
ATOM 719 N N . PRO A 1 89 ? -5.296 6.232 3.514 1.00 96.19 89 PRO A N 1
ATOM 720 C CA . PRO A 1 89 ? -4.589 7.400 3.008 1.00 96.19 89 PRO A CA 1
ATOM 721 C C . PRO A 1 89 ? -4.043 7.122 1.600 1.00 96.19 89 PRO A C 1
ATOM 723 O O . PRO A 1 89 ? -3.660 5.998 1.279 1.00 96.19 89 PRO A O 1
ATOM 726 N N . ARG A 1 90 ? -3.983 8.158 0.757 1.00 96.25 90 ARG A N 1
ATOM 727 C CA . ARG A 1 90 ? -3.493 8.047 -0.630 1.00 96.25 90 ARG A CA 1
ATOM 728 C C . ARG A 1 90 ? -1.998 7.732 -0.717 1.00 96.25 90 ARG A C 1
ATOM 730 O O . ARG A 1 90 ? -1.527 7.257 -1.747 1.00 96.25 90 ARG A O 1
ATOM 737 N N . PHE A 1 91 ? -1.248 8.001 0.347 1.00 96.31 91 PHE A N 1
ATOM 738 C CA . PHE A 1 91 ? 0.152 7.624 0.482 1.00 96.31 91 PHE A CA 1
ATOM 739 C C . PHE A 1 91 ? 0.549 7.495 1.955 1.00 96.31 91 PHE A C 1
ATOM 741 O O . PHE A 1 91 ? -0.113 8.031 2.842 1.00 96.31 91 PHE A O 1
ATOM 748 N N . ILE A 1 92 ? 1.680 6.836 2.208 1.00 95.38 92 ILE A N 1
ATOM 749 C CA . ILE A 1 92 ? 2.347 6.813 3.513 1.00 95.38 92 ILE A CA 1
ATOM 750 C C . ILE A 1 92 ? 3.754 7.385 3.369 1.00 95.38 92 ILE A C 1
ATOM 752 O O . ILE A 1 92 ? 4.533 6.947 2.518 1.00 95.38 92 ILE A O 1
ATOM 756 N N . ALA A 1 93 ? 4.101 8.335 4.238 1.00 93.94 93 ALA A N 1
ATOM 757 C CA . ALA A 1 93 ? 5.434 8.920 4.323 1.00 93.94 93 ALA A CA 1
ATOM 758 C C . ALA A 1 93 ? 6.340 8.080 5.245 1.00 93.94 93 ALA A C 1
ATOM 760 O O . ALA A 1 93 ? 6.499 8.349 6.433 1.00 93.94 93 ALA A O 1
ATOM 761 N N . GLY A 1 94 ? 6.938 7.017 4.703 1.00 88.75 94 GLY A N 1
ATOM 762 C CA . GLY A 1 94 ? 7.868 6.174 5.453 1.00 88.75 94 GLY A CA 1
ATOM 763 C C . GLY A 1 94 ? 9.272 6.778 5.543 1.00 88.75 94 GLY A C 1
ATOM 764 O O . GLY A 1 94 ? 9.703 7.532 4.676 1.00 88.75 94 GLY A O 1
ATOM 765 N N . HIS A 1 95 ? 10.060 6.348 6.536 1.00 85.75 95 HIS A N 1
ATOM 766 C CA . HIS A 1 95 ? 11.447 6.812 6.715 1.00 85.75 95 HIS A CA 1
ATOM 767 C C . HIS A 1 95 ? 12.301 6.723 5.433 1.00 85.75 95 HIS A C 1
ATOM 769 O O . HIS A 1 95 ? 13.151 7.576 5.180 1.00 85.75 95 HIS A O 1
ATOM 775 N N . ASN A 1 96 ? 12.067 5.696 4.611 1.00 85.56 96 ASN A N 1
ATOM 776 C CA . ASN A 1 96 ? 12.835 5.421 3.395 1.00 85.56 96 ASN A CA 1
ATOM 777 C C . ASN A 1 96 ? 12.202 5.979 2.114 1.00 85.56 96 ASN A C 1
ATOM 779 O O . ASN A 1 96 ? 12.682 5.636 1.034 1.00 85.56 96 ASN A O 1
ATOM 783 N N . GLY A 1 97 ? 11.144 6.781 2.213 1.00 90.69 97 GLY A N 1
ATOM 784 C CA . GLY A 1 97 ? 10.421 7.338 1.075 1.00 90.69 97 GLY A CA 1
ATOM 785 C C . GLY A 1 97 ? 8.916 7.127 1.158 1.00 90.69 97 GLY A C 1
ATOM 786 O O . GLY A 1 97 ? 8.415 6.395 2.015 1.00 90.69 97 GLY A O 1
ATOM 787 N N . ILE A 1 98 ? 8.225 7.774 0.229 1.00 93.38 98 ILE A N 1
ATOM 788 C CA . ILE A 1 98 ? 6.784 7.651 0.050 1.00 93.38 98 ILE A CA 1
ATOM 789 C C . ILE A 1 98 ? 6.400 6.277 -0.526 1.00 93.38 98 ILE A C 1
ATOM 791 O O . ILE A 1 98 ? 7.109 5.714 -1.366 1.00 93.38 98 ILE A O 1
ATOM 795 N N . VAL A 1 99 ? 5.277 5.734 -0.057 1.00 95.56 99 VAL A N 1
ATOM 796 C CA . VAL A 1 99 ? 4.574 4.602 -0.675 1.00 95.56 99 VAL A CA 1
ATOM 797 C C . VAL A 1 99 ? 3.190 5.096 -1.070 1.00 95.56 99 VAL A C 1
ATOM 799 O O . VAL A 1 99 ? 2.396 5.449 -0.199 1.00 95.56 99 VAL A O 1
ATOM 802 N N . LEU A 1 100 ? 2.913 5.146 -2.369 1.00 97.06 100 LEU A N 1
ATOM 803 C CA . LEU A 1 100 ? 1.617 5.559 -2.909 1.00 97.06 100 LEU A CA 1
ATOM 804 C C . LEU A 1 100 ? 0.624 4.407 -2.781 1.00 97.06 100 LEU A C 1
ATOM 806 O O . LEU A 1 100 ? 1.031 3.247 -2.834 1.00 97.06 100 LEU A O 1
ATOM 810 N N . ARG A 1 101 ? -0.658 4.699 -2.560 1.00 97.44 101 ARG A N 1
ATOM 811 C CA . ARG A 1 101 ? -1.719 3.682 -2.583 1.00 97.44 101 ARG A CA 1
ATOM 812 C C . ARG A 1 101 ? -1.817 3.102 -3.994 1.00 97.44 101 ARG A C 1
ATOM 814 O O . ARG A 1 101 ? -1.511 3.792 -4.957 1.00 97.44 101 ARG A O 1
ATOM 821 N N . ARG A 1 102 ? -2.194 1.829 -4.121 1.00 95.81 102 ARG A N 1
ATOM 822 C CA . ARG A 1 102 ? -2.125 1.072 -5.389 1.00 95.81 102 ARG A CA 1
ATOM 823 C C . ARG A 1 102 ? -2.750 1.793 -6.599 1.00 95.81 102 ARG A C 1
ATOM 825 O O . ARG A 1 102 ? -2.250 1.651 -7.707 1.00 95.81 102 ARG A O 1
ATOM 832 N N . ASP A 1 103 ? -3.838 2.518 -6.376 1.00 95.69 103 ASP A N 1
ATOM 833 C CA . ASP A 1 103 ? -4.658 3.232 -7.360 1.00 95.69 103 ASP A CA 1
ATOM 834 C C . ASP A 1 103 ? -4.268 4.710 -7.563 1.00 95.69 103 ASP A C 1
ATOM 836 O O . ASP A 1 103 ? -4.963 5.425 -8.279 1.00 95.69 103 ASP A O 1
ATOM 840 N N . VAL A 1 104 ? -3.199 5.195 -6.923 1.00 96.69 104 VAL A N 1
ATOM 841 C CA . VAL A 1 104 ? -2.811 6.614 -6.934 1.00 96.69 104 VAL A CA 1
ATOM 842 C C . VAL A 1 104 ? -1.499 6.809 -7.682 1.00 96.69 104 VAL A C 1
ATOM 844 O O . VAL A 1 104 ? -0.460 6.343 -7.223 1.00 96.69 104 VAL A O 1
ATOM 847 N N . ASP A 1 105 ? -1.506 7.591 -8.765 1.00 93.81 105 ASP A N 1
ATOM 848 C CA . ASP A 1 105 ? -0.253 8.027 -9.384 1.00 93.81 105 ASP A CA 1
ATOM 849 C C . ASP A 1 105 ? 0.354 9.222 -8.630 1.00 93.81 105 ASP A C 1
ATOM 851 O O . ASP A 1 105 ? -0.337 10.068 -8.054 1.00 93.81 105 ASP A O 1
ATOM 855 N N . SER A 1 106 ? 1.679 9.331 -8.682 1.00 91.19 106 SER A N 1
ATOM 856 C CA . SER A 1 106 ? 2.429 10.501 -8.223 1.00 91.19 106 SER A CA 1
ATOM 857 C C . SER A 1 106 ? 1.927 11.818 -8.830 1.00 91.19 106 SER A C 1
ATOM 859 O O . SER A 1 106 ? 1.936 12.846 -8.148 1.00 91.19 106 SER A O 1
ATOM 861 N N . SER A 1 107 ? 1.452 11.799 -10.083 1.00 91.69 107 SER A N 1
ATOM 862 C CA . SER A 1 107 ? 0.885 12.973 -10.751 1.00 91.69 107 SER A CA 1
ATOM 863 C C . SER A 1 107 ? -0.445 13.426 -10.158 1.00 91.69 107 SER A C 1
ATOM 865 O O . SER A 1 107 ? -0.822 14.583 -10.341 1.00 91.69 107 SER A O 1
ATOM 867 N N . ASP A 1 108 ? -1.137 12.541 -9.437 1.00 93.69 108 ASP A N 1
ATOM 868 C CA . ASP A 1 108 ? -2.469 12.797 -8.887 1.00 93.69 108 ASP A CA 1
ATOM 869 C C . ASP A 1 108 ? -2.418 13.375 -7.467 1.00 93.69 108 ASP A C 1
ATOM 871 O O . ASP A 1 108 ? -3.462 13.680 -6.874 1.00 93.69 108 ASP A O 1
ATOM 875 N N . LEU A 1 109 ? -1.220 13.505 -6.888 1.00 92.94 109 LEU A N 1
ATOM 876 C CA . LEU A 1 109 ? -1.033 14.142 -5.591 1.00 92.94 109 LEU A CA 1
ATOM 877 C C . LEU A 1 109 ? -1.304 15.643 -5.690 1.00 92.94 109 LEU A C 1
ATOM 879 O O . LEU A 1 109 ? -0.749 16.351 -6.533 1.00 92.94 109 LEU A O 1
ATOM 883 N N . SER A 1 110 ? -2.116 16.149 -4.769 1.00 94.88 110 SER A N 1
ATOM 884 C CA . SER A 1 110 ? -2.344 17.578 -4.602 1.00 94.88 110 SER A CA 1
ATOM 885 C C . SER A 1 110 ? -1.078 18.301 -4.129 1.00 94.88 110 SER A C 1
ATOM 887 O O . SER A 1 110 ? -0.150 17.714 -3.570 1.00 94.88 110 SER A O 1
ATOM 889 N N . LEU A 1 111 ? -1.057 19.625 -4.292 1.00 94.31 111 LEU A N 1
ATOM 890 C CA . LEU A 1 111 ? 0.048 20.457 -3.805 1.00 94.31 111 LEU A CA 1
ATOM 891 C C . LEU A 1 111 ? 0.238 20.361 -2.285 1.00 94.31 111 LEU A C 1
ATOM 893 O O . LEU A 1 111 ? 1.354 20.528 -1.798 1.00 94.31 111 LEU A O 1
ATOM 897 N N . GLU A 1 112 ? -0.838 20.130 -1.533 1.00 94.56 112 GLU A N 1
ATOM 898 C CA . GLU A 1 112 ? -0.768 19.960 -0.082 1.00 94.56 112 GLU A CA 1
ATOM 899 C C . GLU A 1 112 ? -0.095 18.636 0.287 1.00 94.56 112 GLU A C 1
ATOM 901 O O . GLU A 1 112 ? 0.830 18.627 1.095 1.00 94.56 112 GLU A O 1
ATOM 906 N N . GLU A 1 113 ? -0.473 17.546 -0.379 1.00 94.44 113 GLU A N 1
ATOM 907 C CA . GLU A 1 113 ? 0.120 16.218 -0.192 1.00 94.44 113 GLU A CA 1
ATOM 908 C C . GLU A 1 113 ? 1.609 16.199 -0.568 1.00 94.44 113 GLU A C 1
ATOM 910 O O . GLU A 1 113 ? 2.443 15.682 0.179 1.00 94.44 113 GLU A O 1
ATOM 915 N N . GLN A 1 114 ? 1.967 16.842 -1.684 1.00 92.62 114 GLN A N 1
ATOM 916 C CA . GLN A 1 114 ? 3.363 16.998 -2.095 1.00 92.62 114 GLN A CA 1
ATOM 917 C C . GLN A 1 114 ? 4.167 17.774 -1.044 1.00 92.62 114 GLN A C 1
ATOM 919 O O . GLN A 1 114 ? 5.236 17.328 -0.629 1.00 92.62 114 GLN A O 1
ATOM 924 N N . ARG A 1 115 ? 3.637 18.904 -0.555 1.00 93.94 115 ARG A N 1
ATOM 925 C CA . ARG A 1 115 ? 4.292 19.709 0.490 1.00 93.94 115 ARG A CA 1
ATOM 926 C C . ARG A 1 115 ? 4.427 18.957 1.805 1.00 93.94 115 ARG A C 1
ATOM 928 O O . ARG A 1 115 ? 5.462 19.082 2.453 1.00 93.94 115 ARG A O 1
ATOM 935 N N . PHE A 1 116 ? 3.410 18.190 2.193 1.00 92.75 116 PHE A N 1
ATOM 936 C CA . PHE A 1 116 ? 3.473 17.340 3.375 1.00 92.75 116 PHE A CA 1
ATOM 937 C C . PHE A 1 116 ? 4.629 16.343 3.252 1.00 92.75 116 PHE A C 1
ATOM 939 O O . PHE A 1 116 ? 5.469 16.268 4.149 1.00 92.75 116 PHE A O 1
ATOM 946 N N . CYS A 1 117 ? 4.731 15.641 2.119 1.00 91.94 117 CYS A N 1
ATOM 947 C CA . CYS A 1 117 ? 5.829 14.708 1.893 1.00 91.94 117 CYS A CA 1
ATOM 948 C C . CYS A 1 117 ? 7.192 15.414 1.934 1.00 91.94 117 CYS A C 1
ATOM 950 O O . CYS A 1 117 ? 8.094 14.966 2.644 1.00 91.94 117 CYS A O 1
ATOM 952 N N . GLU A 1 118 ? 7.353 16.527 1.208 1.00 93.69 118 GLU A N 1
ATOM 953 C CA . GLU A 1 118 ? 8.625 17.256 1.154 1.00 93.69 118 GLU A CA 1
ATOM 954 C C . GLU A 1 118 ? 9.049 17.762 2.539 1.00 93.69 118 GLU A C 1
ATOM 956 O O . GLU A 1 118 ? 10.234 17.713 2.870 1.00 93.69 118 GLU A O 1
ATOM 961 N N . ALA A 1 119 ? 8.093 18.200 3.364 1.00 92.38 119 ALA A N 1
ATOM 962 C CA . ALA A 1 119 ? 8.347 18.629 4.735 1.00 92.38 119 ALA A CA 1
ATOM 963 C C . ALA A 1 119 ? 8.773 17.469 5.651 1.00 92.38 119 ALA A C 1
ATOM 965 O O . ALA A 1 119 ? 9.637 17.662 6.504 1.00 92.38 119 ALA A O 1
ATOM 966 N N . GLN A 1 120 ? 8.196 16.276 5.473 1.00 90.94 120 GLN A N 1
ATOM 967 C CA . GLN A 1 120 ? 8.496 15.101 6.300 1.00 90.94 120 GLN A CA 1
ATOM 968 C C . GLN A 1 120 ? 9.789 14.385 5.892 1.00 90.94 120 GLN A C 1
ATOM 970 O O . GLN A 1 120 ? 10.579 13.978 6.743 1.00 90.94 120 GLN A O 1
ATOM 975 N N . LEU A 1 121 ? 10.010 14.200 4.589 1.00 91.44 121 LEU A N 1
ATOM 976 C CA . LEU A 1 121 ? 11.046 13.302 4.067 1.00 91.44 121 LEU A CA 1
ATOM 977 C C . LEU A 1 121 ? 12.138 14.017 3.263 1.00 91.44 121 LEU A C 1
ATOM 979 O O . LEU A 1 121 ? 13.177 13.416 2.973 1.00 91.44 121 LEU A O 1
ATOM 983 N N . GLY A 1 122 ? 11.923 15.281 2.899 1.00 91.31 122 GLY A N 1
ATOM 984 C CA . GLY A 1 122 ? 12.727 15.981 1.906 1.00 91.31 122 GLY A CA 1
ATOM 985 C C . GLY A 1 122 ? 12.366 15.573 0.475 1.00 91.31 122 GLY A C 1
ATOM 986 O O . GLY A 1 122 ? 11.936 14.453 0.198 1.00 91.31 122 GLY A O 1
ATOM 987 N N . LYS A 1 123 ? 12.586 16.494 -0.465 1.00 88.38 123 LYS A N 1
ATOM 988 C CA . LYS A 1 123 ? 12.155 16.363 -1.864 1.00 88.38 123 LYS A CA 1
ATOM 989 C C . LYS A 1 123 ? 12.639 15.095 -2.574 1.00 88.38 123 LYS A C 1
ATOM 991 O O . LYS A 1 123 ? 11.885 14.498 -3.332 1.00 88.38 123 LYS A O 1
ATOM 996 N N . GLU A 1 124 ? 13.861 14.644 -2.301 1.00 87.31 124 GLU A N 1
ATOM 997 C CA . GLU A 1 124 ? 14.436 13.454 -2.953 1.00 87.31 124 GLU A CA 1
ATOM 998 C C . GLU A 1 124 ? 13.740 12.134 -2.583 1.00 87.31 124 GLU A C 1
ATOM 1000 O O . GLU A 1 124 ? 13.963 11.113 -3.228 1.00 87.31 124 GLU A O 1
ATOM 1005 N N . ARG A 1 125 ? 12.914 12.128 -1.531 1.00 87.06 125 ARG A N 1
ATOM 1006 C CA . ARG A 1 125 ? 12.223 10.932 -1.028 1.00 87.06 125 ARG A CA 1
ATOM 1007 C C . ARG A 1 125 ? 10.730 10.903 -1.368 1.00 87.06 125 ARG A C 1
ATOM 1009 O O . ARG A 1 125 ? 10.054 9.943 -0.996 1.00 87.06 125 ARG A O 1
ATOM 1016 N N . CYS A 1 126 ? 10.249 11.921 -2.080 1.00 85.19 126 CYS A N 1
ATOM 1017 C CA . CYS A 1 126 ? 8.854 12.101 -2.489 1.00 85.19 126 CYS A CA 1
ATOM 1018 C C . CYS A 1 126 ? 8.595 11.735 -3.955 1.00 85.19 126 CYS A C 1
ATOM 1020 O O . CYS A 1 126 ? 7.564 12.108 -4.505 1.00 85.19 126 CYS A O 1
ATOM 1022 N N . THR A 1 127 ? 9.541 11.027 -4.575 1.00 71.69 127 THR A N 1
ATOM 1023 C CA . THR A 1 127 ? 9.495 10.555 -5.965 1.00 71.69 127 THR A CA 1
ATOM 1024 C C . THR A 1 127 ? 9.424 9.040 -6.034 1.00 71.69 127 THR A C 1
ATOM 1026 O O . THR A 1 127 ? 10.141 8.389 -5.228 1.00 71.69 127 THR A O 1
#

Sequence (127 aa):
DQLRAMLAKYNVHTYISGHHHAYYPGHRGDLQMLHMGILGSGPRPLIDSELPPWKAITVLDIDFDTPELTRYTTYDIQTLETIEYEELPRFIAGHNGIVLRRDVDSSDLSLEEQRFCEAQLGKERCT

Secondary structure (DSSP, 8-state):
-HHHHHHHHTT--EEEE-SS--EEEEEETTEEEEEE--SSS---PPTT--SPPP-EEEEEEE-SSSSS-EEEEEEETTT--B--GGGS-SEEEETTEEEEETT--GGG--HHHHHHHHHHH-GGG--

pLDDT: mean 94.01, std 3.66, range [71.69, 98.06]